Protein AF-0000000084641700 (afdb_homodimer)

pLDDT: mean 84.89, std 16.24, range [29.94, 97.5]

Foldseek 3Di:
DVVCVVVLVVLLLVLLLLLLVLLQCCVPPVGSPVVVVVCPCVVVVSVVVSPVSDDPVSNVVSNVNSNVDDPVRSVCSVVPNDD/DVVCPVVLVVLLLVLLLLLLVLLQCCVPPVGSPVVVVVCPCVVVVSVVVSPVSDDPVSNVVSNVNSNVDDPVRSVCSVVPNDD

Structure (mmCIF, N/CA/C/O backbone):
data_AF-0000000084641700-model_v1
#
loop_
_entity.id
_entity.type
_entity.pdbx_description
1 polymer 'Serine/threonine-kinase transcriptional regulatory domain protein'
#
loop_
_atom_site.group_PDB
_atom_site.id
_atom_site.type_symbol
_atom_site.label_atom_id
_atom_site.label_alt_id
_atom_site.label_comp_id
_atom_site.label_asym_id
_atom_site.label_entity_id
_atom_site.label_seq_id
_atom_site.pdbx_PDB_ins_code
_atom_site.Cartn_x
_atom_site.Cartn_y
_atom_site.Cartn_z
_atom_site.occupancy
_atom_site.B_iso_or_equiv
_atom_site.auth_seq_id
_atom_site.auth_comp_id
_atom_site.auth_asym_id
_atom_site.auth_atom_id
_atom_site.pdbx_PDB_model_num
ATOM 1 N N . MET A 1 1 ? -24.141 8.922 9.375 1 30.19 1 MET A N 1
ATOM 2 C CA . MET A 1 1 ? -22.922 9.266 10.102 1 30.19 1 MET A CA 1
ATOM 3 C C . MET A 1 1 ? -21.859 8.195 9.898 1 30.19 1 MET A C 1
ATOM 5 O O . MET A 1 1 ? -20.75 8.305 10.445 1 30.19 1 MET A O 1
ATOM 9 N N . ALA A 1 2 ? -22.312 7.047 9.727 1 37.81 2 ALA A N 1
ATOM 10 C CA . ALA A 1 2 ? -21.547 5.816 9.523 1 37.81 2 ALA A CA 1
ATOM 11 C C . ALA A 1 2 ? -20.484 6.016 8.453 1 37.81 2 ALA A C 1
ATOM 13 O O . ALA A 1 2 ? -19.406 5.414 8.523 1 37.81 2 ALA A O 1
ATOM 14 N N . TRP A 1 3 ? -21 6.719 7.484 1 37.81 3 TRP A N 1
ATOM 15 C CA . TRP A 1 3 ? -20.203 6.898 6.281 1 37.81 3 TRP A CA 1
ATOM 16 C C . TRP A 1 3 ? -18.859 7.566 6.613 1 37.81 3 TRP A C 1
ATOM 18 O O . TRP A 1 3 ? -17.891 7.414 5.879 1 37.81 3 TRP A O 1
ATOM 28 N N . THR A 1 4 ? -18.953 8.445 7.621 1 42.81 4 THR A N 1
ATOM 29 C CA . THR A 1 4 ? -17.797 9.297 7.879 1 42.81 4 THR A CA 1
ATOM 30 C C . THR A 1 4 ? -16.594 8.453 8.297 1 42.81 4 THR A C 1
ATOM 32 O O . THR A 1 4 ? -15.461 8.742 7.902 1 42.81 4 THR A O 1
ATOM 35 N N . SER A 1 5 ? -16.891 7.531 9.133 1 42.25 5 SER A N 1
ATOM 36 C CA . SER A 1 5 ? -15.773 6.84 9.75 1 42.25 5 SER A CA 1
ATOM 37 C C . SER A 1 5 ? -14.984 6.031 8.727 1 42.25 5 SER A C 1
ATOM 39 O O . SER A 1 5 ? -13.758 6.035 8.734 1 42.25 5 SER A O 1
ATOM 41 N N . ALA A 1 6 ? -15.773 5.262 7.961 1 46.75 6 ALA A N 1
ATOM 42 C CA . ALA A 1 6 ? -15.062 4.434 6.984 1 46.75 6 ALA A CA 1
ATOM 43 C C . ALA A 1 6 ? -14.289 5.301 5.992 1 46.75 6 ALA A C 1
ATOM 45 O O . ALA A 1 6 ? -13.164 4.965 5.613 1 46.75 6 ALA A O 1
ATOM 46 N N . ALA A 1 7 ? -15.008 6.438 5.715 1 49.56 7 ALA A N 1
ATOM 47 C CA . ALA A 1 7 ? -14.391 7.379 4.785 1 49.56 7 ALA A CA 1
ATOM 48 C C . ALA A 1 7 ? -13.148 8.023 5.402 1 49.56 7 ALA A C 1
ATOM 50 O O . ALA A 1 7 ? -12.125 8.18 4.734 1 49.56 7 ALA A O 1
ATOM 51 N N . ASN A 1 8 ? -13.266 8.508 6.715 1 52.59 8 ASN A N 1
ATOM 52 C CA . ASN A 1 8 ? -12.18 9.156 7.441 1 52.59 8 ASN A CA 1
ATOM 53 C C . ASN A 1 8 ? -11.008 8.195 7.664 1 52.59 8 ASN A C 1
ATOM 55 O O . ASN A 1 8 ? -9.852 8.602 7.559 1 52.59 8 ASN A O 1
ATOM 59 N N . ASN A 1 9 ? -11.336 6.969 8 1 60.06 9 ASN A N 1
ATOM 60 C CA . ASN A 1 9 ? -10.289 5.969 8.188 1 60.06 9 ASN A CA 1
ATOM 61 C C . ASN A 1 9 ? -9.477 5.758 6.918 1 60.06 9 ASN A C 1
ATOM 63 O O . ASN A 1 9 ? -8.266 5.562 6.977 1 60.06 9 ASN A O 1
ATOM 67 N N . ASN A 1 10 ? -10.117 6.328 5.988 1 82.38 10 ASN A N 1
ATOM 68 C CA . ASN A 1 10 ? -9.461 6.141 4.699 1 82.38 10 ASN A CA 1
ATOM 69 C C . ASN A 1 10 ? -8.484 7.277 4.398 1 82.38 10 ASN A C 1
ATOM 71 O O . ASN A 1 10 ? -7.383 7.039 3.895 1 82.38 10 ASN A O 1
ATOM 75 N N . LEU A 1 11 ? -8.797 8.484 5.129 1 89 11 LEU A N 1
ATOM 76 C CA . LEU A 1 11 ? -7.922 9.617 4.848 1 89 11 LEU A CA 1
ATOM 77 C C . LEU A 1 11 ? -6.664 9.57 5.703 1 89 11 LEU A C 1
ATOM 79 O O . LEU A 1 11 ? -5.574 9.906 5.238 1 89 11 LEU A O 1
ATOM 83 N N . ARG A 1 12 ? -6.844 9.164 6.934 1 90.69 12 ARG A N 1
ATOM 84 C CA . ARG A 1 12 ? -5.672 8.992 7.789 1 90.69 12 ARG A CA 1
ATOM 85 C C . ARG A 1 12 ? -4.711 7.965 7.203 1 90.69 12 ARG A C 1
ATOM 87 O O . ARG A 1 12 ? -3.502 8.195 7.156 1 90.69 12 ARG A O 1
ATOM 94 N N . ARG A 1 13 ? -5.254 6.969 6.734 1 90.25 13 ARG A N 1
ATOM 95 C CA . ARG A 1 13 ? -4.457 5.922 6.102 1 90.25 13 ARG A CA 1
ATOM 96 C C . ARG A 1 13 ? -3.717 6.461 4.883 1 90.25 13 ARG A C 1
ATOM 98 O O . ARG A 1 13 ? -2.553 6.125 4.66 1 90.25 13 ARG A O 1
ATOM 105 N N . ALA A 1 14 ? -4.332 7.258 4.195 1 91.69 14 ALA A N 1
ATOM 106 C CA . ALA A 1 14 ? -3.715 7.848 3.01 1 91.69 14 ALA A CA 1
ATOM 107 C C . ALA A 1 14 ? -2.533 8.734 3.395 1 91.69 14 ALA A C 1
ATOM 109 O O . ALA A 1 14 ? -1.481 8.688 2.752 1 91.69 14 ALA A O 1
ATOM 110 N N . VAL A 1 15 ? -2.701 9.492 4.43 1 94.5 15 VAL A N 1
ATOM 111 C CA . VAL A 1 15 ? -1.63 10.367 4.887 1 94.5 15 VAL A CA 1
ATOM 112 C C . VAL A 1 15 ? -0.438 9.539 5.352 1 94.5 15 VAL A C 1
ATOM 114 O O . VAL A 1 15 ? 0.707 9.828 4.992 1 94.5 15 VAL A O 1
ATOM 117 N N . VAL A 1 16 ? -0.724 8.492 6.055 1 94.81 16 VAL A N 1
ATOM 118 C CA . VAL A 1 16 ? 0.341 7.621 6.539 1 94.81 16 VAL A CA 1
ATOM 119 C C . VAL A 1 16 ? 1.097 7.02 5.355 1 94.81 16 VAL A C 1
ATOM 121 O O . VAL A 1 16 ? 2.324 7.102 5.289 1 94.81 16 VAL A O 1
ATOM 124 N N . LEU A 1 17 ? 0.385 6.531 4.422 1 94.06 17 LEU A N 1
ATOM 125 C CA . LEU A 1 17 ? 1.006 5.82 3.311 1 94.06 17 LEU A CA 1
ATOM 126 C C . LEU A 1 17 ? 1.728 6.789 2.381 1 94.06 17 LEU A C 1
ATOM 128 O O . LEU A 1 17 ? 2.814 6.488 1.881 1 94.06 17 LEU A O 1
ATOM 132 N N . MET A 1 18 ? 1.18 7.938 2.182 1 93.81 18 MET A N 1
ATOM 133 C CA . MET A 1 18 ? 1.827 8.93 1.324 1 93.81 18 MET A CA 1
ATOM 134 C C . MET A 1 18 ? 3.115 9.438 1.962 1 93.81 18 MET A C 1
ATOM 136 O O . MET A 1 18 ? 4.125 9.609 1.279 1 93.81 18 MET A O 1
ATOM 140 N N . THR A 1 19 ? 3.006 9.664 3.234 1 95.94 19 THR A N 1
ATOM 141 C CA . THR A 1 19 ? 4.195 10.125 3.939 1 95.94 19 THR A CA 1
ATOM 142 C C . THR A 1 19 ? 5.27 9.047 3.963 1 95.94 19 THR A C 1
ATOM 144 O O . THR A 1 19 ? 6.445 9.328 3.713 1 95.94 19 THR A O 1
ATOM 147 N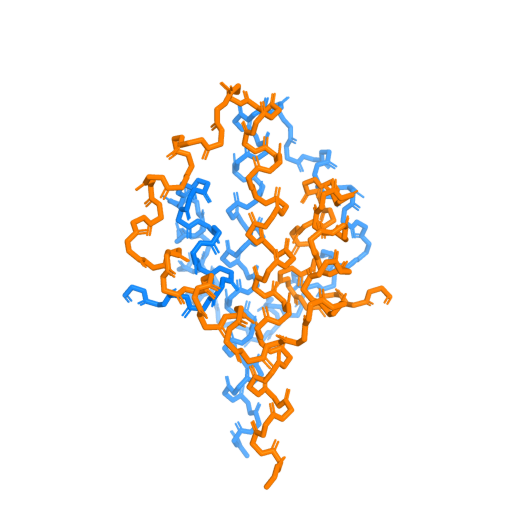 N . ALA A 1 20 ? 4.887 7.828 4.219 1 96.12 20 ALA A N 1
ATOM 148 C CA . ALA A 1 20 ? 5.836 6.719 4.211 1 96.12 20 ALA A CA 1
ATOM 149 C C . ALA A 1 20 ? 6.504 6.578 2.844 1 96.12 20 ALA A C 1
ATOM 151 O O . ALA A 1 20 ? 7.727 6.445 2.752 1 96.12 20 ALA A O 1
ATOM 152 N N . ALA A 1 21 ? 5.734 6.645 1.81 1 95.62 21 ALA A N 1
ATOM 153 C CA . ALA A 1 21 ? 6.262 6.508 0.455 1 95.62 21 ALA A CA 1
ATOM 154 C C . ALA A 1 21 ? 7.258 7.617 0.14 1 95.62 21 ALA A C 1
ATOM 156 O O . ALA A 1 21 ? 8.312 7.367 -0.458 1 95.62 21 ALA A O 1
ATOM 157 N N . ALA A 1 22 ? 6.918 8.805 0.495 1 94.81 22 ALA A N 1
ATOM 158 C CA . ALA A 1 22 ? 7.82 9.922 0.258 1 94.81 22 ALA A CA 1
ATOM 159 C C . ALA A 1 22 ? 9.133 9.75 1.022 1 94.81 22 ALA A C 1
ATOM 161 O O . ALA A 1 22 ? 10.211 10.008 0.487 1 94.81 22 ALA A O 1
ATOM 162 N N . THR A 1 23 ? 9.086 9.297 2.27 1 95.81 23 THR A N 1
ATOM 163 C CA . THR A 1 23 ? 10.266 9.078 3.1 1 95.81 23 THR A CA 1
ATOM 164 C C . THR A 1 23 ? 11.141 7.965 2.525 1 95.81 23 THR A C 1
ATOM 166 O O . THR A 1 23 ? 12.352 8.125 2.398 1 95.81 23 THR A O 1
ATOM 169 N N . ILE A 1 24 ? 10.547 6.941 2.111 1 93.88 24 ILE A N 1
ATOM 170 C CA . ILE A 1 24 ? 11.25 5.812 1.52 1 93.88 24 ILE A CA 1
ATOM 171 C C . ILE A 1 24 ? 11.906 6.238 0.205 1 93.88 24 ILE A C 1
ATOM 173 O O . ILE A 1 24 ? 13.055 5.891 -0.067 1 93.88 24 ILE A O 1
ATOM 177 N N . SER A 1 25 ? 11.148 6.977 -0.603 1 92.81 25 SER A N 1
ATOM 178 C CA . SER A 1 25 ? 11.695 7.504 -1.847 1 92.81 25 SER A CA 1
ATOM 179 C C . SER A 1 25 ? 12.914 8.391 -1.582 1 92.81 25 SER A C 1
ATOM 181 O O . SER A 1 25 ? 13.906 8.32 -2.303 1 92.81 25 SER A O 1
ATOM 183 N N . GLN A 1 26 ? 12.852 9.18 -0.589 1 94.12 26 GLN A N 1
ATOM 184 C CA . GLN A 1 26 ? 13.953 10.062 -0.211 1 94.12 26 GLN A CA 1
ATOM 185 C C . GLN A 1 26 ? 15.195 9.258 0.17 1 94.12 26 GLN A C 1
ATOM 187 O O . GLN A 1 26 ? 16.312 9.633 -0.184 1 94.12 26 GLN A O 1
ATOM 192 N N . ILE A 1 27 ? 15.023 8.172 0.742 1 89.12 27 ILE A N 1
ATOM 193 C CA . ILE A 1 27 ? 16.125 7.32 1.191 1 89.12 27 ILE A CA 1
ATOM 194 C C . ILE A 1 27 ? 16.703 6.551 0.005 1 89.12 27 ILE A C 1
ATOM 196 O O . ILE A 1 27 ? 17.922 6.406 -0.114 1 89.12 27 ILE A O 1
ATOM 200 N N . THR A 1 28 ? 15.828 6.09 -0.865 1 86.38 28 THR A N 1
ATOM 201 C CA . THR A 1 28 ? 16.25 5.195 -1.939 1 86.38 28 THR A CA 1
ATOM 202 C C . THR A 1 28 ? 16.781 5.988 -3.125 1 86.38 28 THR A C 1
ATOM 204 O O . THR A 1 28 ? 17.766 5.582 -3.76 1 86.38 28 THR A O 1
ATOM 207 N N . THR A 1 29 ? 16.109 7.047 -3.451 1 88.12 29 THR A N 1
ATOM 208 C CA . THR A 1 29 ? 16.469 7.766 -4.668 1 88.12 29 THR A CA 1
ATOM 209 C C . THR A 1 29 ? 17.016 9.156 -4.336 1 88.12 29 THR A C 1
ATOM 211 O O . THR A 1 29 ? 17.578 9.828 -5.203 1 88.12 29 THR A O 1
ATOM 214 N N . GLY A 1 30 ? 16.922 9.656 -3.232 1 90.5 30 GLY A N 1
ATOM 215 C CA . GLY A 1 30 ? 17.406 10.969 -2.828 1 90.5 30 GLY A CA 1
ATOM 216 C C . GLY A 1 30 ? 16.406 12.078 -3.109 1 90.5 30 GLY A C 1
ATOM 217 O O . GLY A 1 30 ? 16.719 13.258 -2.928 1 90.5 30 GLY A O 1
ATOM 218 N N . SER A 1 31 ? 15.156 11.719 -3.627 1 90.88 31 SER A N 1
ATOM 219 C CA . SER A 1 31 ? 14.211 12.773 -3.98 1 90.88 31 SER A CA 1
ATOM 220 C C . SER A 1 31 ? 1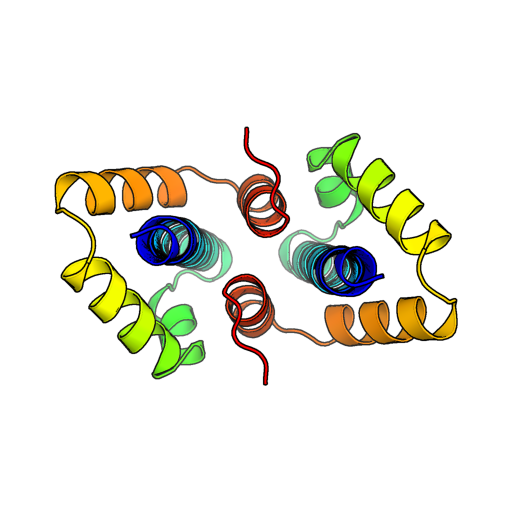2.766 12.305 -3.797 1 90.88 31 SER A C 1
ATOM 222 O O . SER A 1 31 ? 12.281 11.469 -4.555 1 90.88 31 SER A O 1
ATOM 224 N N . SER A 1 32 ? 12.031 12.984 -2.889 1 90.62 32 SER A N 1
ATOM 225 C CA . SER A 1 32 ? 10.602 12.758 -2.746 1 90.62 32 SER A CA 1
ATOM 226 C C . SER A 1 32 ? 9.805 13.539 -3.783 1 90.62 32 SER A C 1
ATOM 228 O O . SER A 1 32 ? 8.664 13.203 -4.086 1 90.62 32 SER A O 1
ATOM 230 N N . THR A 1 33 ? 10.438 14.578 -4.297 1 90.44 33 THR A N 1
ATOM 231 C CA . THR A 1 33 ? 9.773 15.398 -5.309 1 90.44 33 THR A CA 1
ATOM 232 C C . THR A 1 33 ? 9.453 14.57 -6.551 1 90.44 33 THR A C 1
ATOM 234 O O . THR A 1 33 ? 8.375 14.703 -7.133 1 90.44 33 THR A O 1
ATOM 237 N N . THR A 1 34 ? 10.406 13.719 -6.898 1 88.75 34 THR A N 1
ATOM 238 C CA . THR A 1 34 ? 10.195 12.836 -8.039 1 88.75 34 THR A CA 1
ATOM 239 C C . THR A 1 34 ? 9.016 11.898 -7.789 1 88.75 34 THR A C 1
ATOM 241 O O . THR A 1 34 ? 8.188 11.688 -8.672 1 88.75 34 THR A O 1
ATOM 244 N N . PHE A 1 35 ? 8.945 11.406 -6.613 1 90.19 35 PHE A N 1
ATOM 245 C CA . PHE A 1 35 ? 7.848 10.531 -6.227 1 90.19 35 PHE A CA 1
ATOM 246 C C . PHE A 1 35 ? 6.512 11.266 -6.32 1 90.19 35 PHE A C 1
ATOM 248 O O . PHE A 1 35 ? 5.555 10.742 -6.895 1 90.19 35 PHE A O 1
ATOM 255 N N . PHE A 1 36 ? 6.375 12.438 -5.809 1 89.31 36 PHE A N 1
ATOM 256 C CA . PHE A 1 36 ? 5.129 13.203 -5.824 1 89.31 36 PHE A CA 1
ATOM 257 C C . PHE A 1 36 ? 4.746 13.578 -7.25 1 89.31 36 PHE A C 1
ATOM 259 O O . PHE A 1 36 ? 3.562 13.602 -7.594 1 89.31 36 PHE A O 1
ATOM 266 N N . ALA A 1 37 ? 5.707 13.906 -7.988 1 89.38 37 ALA A N 1
ATOM 267 C CA . ALA A 1 37 ? 5.457 14.227 -9.391 1 89.38 37 ALA A CA 1
ATOM 268 C C . ALA A 1 37 ? 4.852 13.031 -10.125 1 89.38 37 ALA A C 1
ATOM 270 O O . ALA A 1 37 ? 3.936 13.188 -10.93 1 89.38 37 ALA A O 1
ATOM 271 N N . ALA A 1 38 ? 5.383 11.906 -9.766 1 87 38 ALA A N 1
ATOM 272 C CA . ALA A 1 38 ? 4.914 10.688 -10.414 1 87 38 ALA A CA 1
ATOM 273 C C . ALA A 1 38 ? 3.465 10.391 -10.047 1 87 38 ALA A C 1
ATOM 275 O O . ALA A 1 38 ? 2.73 9.781 -10.828 1 87 38 ALA A O 1
ATOM 276 N N . MET A 1 39 ? 3 10.773 -8.891 1 87.94 39 MET A N 1
ATOM 277 C CA . MET A 1 39 ? 1.634 10.547 -8.43 1 87.94 39 MET A CA 1
ATOM 278 C C . MET A 1 39 ? 0.657 11.477 -9.141 1 87.94 39 MET A C 1
ATOM 280 O O . MET A 1 39 ? -0.549 11.219 -9.156 1 87.94 39 MET A O 1
ATOM 284 N N . GLY A 1 40 ? 1.159 12.453 -9.648 1 83.5 40 GLY A N 1
ATOM 285 C CA . GLY A 1 40 ? 0.321 13.406 -10.359 1 83.5 40 GLY A CA 1
ATOM 286 C C . GLY A 1 40 ? -0.666 14.125 -9.461 1 83.5 40 GLY A C 1
ATOM 287 O O . GLY A 1 40 ? -0.35 14.438 -8.312 1 83.5 40 GLY A O 1
ATOM 288 N N . PRO A 1 41 ? -1.828 14.445 -10.109 1 81.62 41 PRO A N 1
ATOM 289 C CA . PRO A 1 41 ? -2.809 15.234 -9.367 1 81.62 41 PRO A CA 1
ATOM 290 C C . PRO A 1 41 ? -3.463 14.445 -8.234 1 81.62 41 PRO A C 1
ATOM 292 O O . PRO A 1 41 ? -4.027 15.039 -7.309 1 81.62 41 PRO A O 1
ATOM 295 N N . PHE A 1 42 ? -3.371 13.188 -8.336 1 80.88 42 PHE A N 1
ATOM 296 C CA . PHE A 1 42 ? -3.973 12.336 -7.312 1 80.88 42 PHE A CA 1
ATOM 297 C C . PHE A 1 42 ? -3.418 12.68 -5.934 1 80.88 42 PHE A C 1
ATOM 299 O O . PHE A 1 42 ? -4.172 12.766 -4.961 1 80.88 42 PHE A O 1
ATOM 306 N N . HIS A 1 43 ? -2.184 12.852 -5.832 1 81.62 43 HIS A N 1
ATOM 307 C CA . HIS A 1 43 ? -1.545 13.195 -4.566 1 81.62 43 HIS A CA 1
ATOM 308 C C . HIS A 1 43 ? -2.107 14.492 -4 1 81.62 43 HIS A C 1
ATOM 310 O O . HIS A 1 43 ? -2.477 14.555 -2.824 1 81.62 43 HIS A O 1
ATOM 316 N N . ALA A 1 44 ? -2.031 15.414 -4.926 1 83.56 44 ALA A N 1
ATOM 317 C CA . ALA A 1 44 ? -2.506 16.719 -4.484 1 83.56 44 ALA A CA 1
ATOM 318 C C . ALA A 1 44 ? -3.945 16.641 -3.984 1 83.56 44 ALA A C 1
ATOM 320 O O . ALA A 1 44 ? -4.293 17.266 -2.979 1 83.56 44 ALA A O 1
ATOM 321 N N . ASP A 1 45 ? -4.699 15.914 -4.664 1 84.56 45 ASP A N 1
ATOM 322 C CA . ASP A 1 45 ? -6.098 15.75 -4.285 1 84.56 45 ASP A CA 1
ATOM 323 C C . ASP A 1 45 ? -6.223 15.039 -2.939 1 84.56 45 ASP A C 1
ATOM 325 O O . ASP A 1 45 ? -6.992 15.461 -2.074 1 84.56 45 ASP A O 1
ATOM 329 N N . CYS A 1 46 ? -5.469 13.969 -2.709 1 84.19 46 CYS A N 1
ATOM 330 C CA . CYS A 1 46 ? -5.5 13.219 -1.458 1 84.19 46 CYS A CA 1
ATOM 331 C C . CYS A 1 46 ? -5.055 14.094 -0.29 1 84.19 46 CYS A C 1
ATOM 333 O O . CYS A 1 46 ? -5.672 14.07 0.777 1 84.19 46 CYS A O 1
ATOM 335 N N . GLU A 1 47 ? -4.039 14.852 -0.587 1 87.75 47 GLU A N 1
ATOM 336 C CA . GLU A 1 47 ? -3.531 15.727 0.465 1 87.75 47 GLU A CA 1
ATOM 337 C C . GLU A 1 47 ? -4.551 16.812 0.825 1 87.75 47 GLU A C 1
ATOM 339 O O . GLU A 1 47 ? -4.758 17.094 2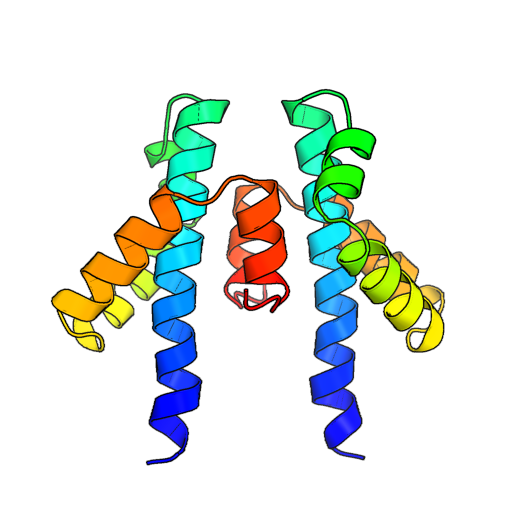.004 1 87.75 47 GLU A O 1
ATOM 344 N N . ARG A 1 48 ? -5.121 17.422 -0.111 1 88.12 48 ARG A N 1
ATOM 345 C CA . ARG A 1 48 ? -6.125 18.453 0.116 1 88.12 48 ARG A CA 1
ATOM 346 C C . ARG A 1 48 ? -7.301 17.922 0.922 1 88.12 48 ARG A C 1
ATOM 348 O O . ARG A 1 48 ? -7.766 18.562 1.861 1 88.12 48 ARG A O 1
ATOM 355 N N . ARG A 1 49 ? -7.797 16.812 0.537 1 88.5 49 ARG A N 1
ATOM 356 C CA . ARG A 1 49 ? -8.922 16.203 1.24 1 88.5 49 ARG A CA 1
ATOM 357 C C . ARG A 1 49 ? -8.547 15.867 2.682 1 88.5 49 ARG A C 1
ATOM 359 O O . ARG A 1 49 ? -9.336 16.094 3.6 1 88.5 49 ARG A O 1
ATOM 366 N N . ALA A 1 50 ? -7.387 15.32 2.822 1 90.81 50 ALA A N 1
ATOM 367 C CA . ALA A 1 50 ? -6.941 14.977 4.168 1 90.81 50 ALA A CA 1
ATOM 368 C C . ALA A 1 50 ? -6.859 16.219 5.059 1 90.81 50 ALA A C 1
ATOM 370 O O . ALA A 1 50 ? -7.312 16.188 6.203 1 90.81 50 ALA A O 1
ATOM 371 N N . ARG A 1 51 ? -6.34 17.297 4.484 1 92.12 51 ARG A N 1
ATOM 372 C CA . ARG A 1 51 ? -6.18 18.516 5.258 1 92.12 51 ARG A CA 1
ATOM 373 C C . ARG A 1 51 ? -7.535 19.172 5.543 1 92.12 51 ARG A C 1
ATOM 375 O O . ARG A 1 51 ? -7.695 19.844 6.555 1 92.12 51 ARG A O 1
ATOM 382 N N . ALA A 1 52 ? -8.469 18.891 4.664 1 91.75 52 ALA A N 1
ATOM 383 C CA . ALA A 1 52 ? -9.789 19.484 4.824 1 91.75 52 ALA A CA 1
ATOM 384 C C . ALA A 1 52 ? -10.617 18.719 5.855 1 91.75 52 ALA A C 1
ATOM 386 O O . ALA A 1 52 ? -11.422 19.312 6.578 1 91.75 52 ALA A O 1
ATOM 387 N N . GLU A 1 53 ? -10.406 17.5 5.949 1 93 53 GLU A N 1
ATOM 388 C CA . GLU A 1 53 ? -11.305 16.656 6.734 1 93 53 GLU A CA 1
ATOM 389 C C . GLU A 1 53 ? -10.656 16.25 8.055 1 93 53 GLU A C 1
ATOM 391 O O . GLU A 1 53 ? -11.352 15.977 9.031 1 93 53 GLU A O 1
ATOM 396 N N . LEU A 1 54 ? -9.406 16.219 8.148 1 92.94 54 LEU A N 1
ATOM 397 C CA . LEU A 1 54 ? -8.711 15.852 9.375 1 92.94 54 LEU A CA 1
ATOM 398 C C . LEU A 1 54 ? -8.367 17.094 10.195 1 92.94 54 LEU A C 1
ATOM 400 O O . LEU A 1 54 ? -8.062 18.156 9.633 1 92.94 54 LEU A O 1
ATOM 404 N N . SER A 1 55 ? -8.414 16.859 11.484 1 95.38 55 SER A N 1
ATOM 405 C CA . SER A 1 55 ? -7.852 17.922 12.312 1 95.38 55 SER A CA 1
ATOM 406 C C . SER A 1 55 ? -6.34 18.031 12.117 1 95.38 55 SER A C 1
ATOM 408 O O . SER A 1 55 ? -5.703 17.094 11.633 1 95.38 55 SER A O 1
ATOM 410 N N . GLU A 1 56 ? -5.777 19.109 12.594 1 95.06 56 GLU A N 1
ATOM 411 C CA . GLU A 1 56 ? -4.332 19.297 12.531 1 95.06 56 GLU A CA 1
ATOM 412 C C . GLU A 1 56 ? -3.594 18.234 13.336 1 95.06 56 GLU A C 1
ATOM 414 O O . GLU A 1 56 ? -2.578 17.703 12.883 1 95.06 56 GLU A O 1
ATOM 419 N N . THR A 1 57 ? -4.105 17.984 14.461 1 95.88 57 THR A N 1
ATOM 420 C CA . THR A 1 57 ? -3.48 17 15.336 1 95.88 57 THR A CA 1
ATOM 421 C C . THR A 1 57 ? -3.518 15.617 14.695 1 95.88 57 THR A C 1
ATOM 423 O O . THR A 1 57 ? -2.525 14.883 14.727 1 95.88 57 THR A O 1
ATOM 426 N N . GLU A 1 58 ? -4.641 15.281 14.07 1 93.75 58 GLU A N 1
ATOM 427 C CA . GLU A 1 58 ? -4.781 13.992 13.406 1 93.75 58 GLU A CA 1
ATOM 428 C C . GLU A 1 58 ? -3.852 13.883 12.195 1 93.75 58 GLU A C 1
ATOM 430 O O . GLU A 1 58 ? -3.225 12.852 11.977 1 93.75 58 GLU A O 1
ATOM 435 N N . PHE A 1 59 ? -3.754 14.969 11.508 1 95.25 59 PHE A N 1
ATOM 436 C CA . PHE A 1 59 ? -2.881 15.008 10.344 1 95.25 59 PHE A CA 1
ATOM 437 C C . PHE A 1 59 ? -1.422 14.852 10.75 1 95.25 59 PHE A C 1
ATOM 439 O O . PHE A 1 59 ? -0.693 14.039 10.172 1 95.25 59 PHE A O 1
ATOM 446 N N . GLU A 1 60 ? -1.071 15.555 11.758 1 96.44 60 GLU A N 1
ATOM 447 C CA . GLU A 1 60 ? 0.312 15.508 12.219 1 96.44 60 GLU A CA 1
ATOM 448 C C . GLU A 1 60 ? 0.656 14.133 12.789 1 96.44 60 GLU A C 1
ATOM 450 O O . GLU A 1 60 ? 1.759 13.625 12.57 1 96.44 60 GLU A O 1
ATOM 455 N N . SER A 1 61 ? -0.213 13.57 13.453 1 96.5 61 SER A N 1
ATOM 456 C CA . SER A 1 61 ? 0 12.227 13.984 1 96.5 61 SER A CA 1
ATOM 457 C C . SER A 1 61 ? 0.17 11.211 12.867 1 96.5 61 SER A C 1
ATOM 459 O O . SER A 1 61 ? 1.021 10.32 12.953 1 96.5 61 SER A O 1
ATOM 461 N N . ALA A 1 62 ? -0.636 11.305 11.836 1 95.12 62 ALA A N 1
ATOM 462 C CA . ALA A 1 62 ? -0.54 10.414 10.68 1 95.12 62 ALA A CA 1
ATOM 463 C C . ALA A 1 62 ? 0.778 10.617 9.938 1 95.12 62 ALA A C 1
ATOM 465 O O . ALA A 1 62 ? 1.409 9.656 9.5 1 95.12 62 ALA A O 1
ATOM 466 N N . ARG A 1 63 ? 1.195 11.859 9.836 1 96.38 63 ARG A N 1
ATOM 467 C CA . ARG A 1 63 ? 2.463 12.172 9.188 1 96.38 63 ARG A CA 1
ATOM 468 C C . ARG A 1 63 ? 3.637 11.57 9.953 1 96.38 63 ARG A C 1
ATOM 470 O O . ARG A 1 63 ? 4.531 10.969 9.359 1 96.38 63 ARG A O 1
ATOM 477 N N . ILE A 1 64 ? 3.639 11.727 11.234 1 97.44 64 ILE A N 1
ATOM 478 C CA . ILE A 1 64 ? 4.699 11.195 12.086 1 97.44 64 ILE A CA 1
ATOM 479 C C . ILE A 1 64 ? 4.734 9.672 11.977 1 97.44 64 ILE A C 1
ATOM 481 O O . ILE A 1 64 ? 5.805 9.078 11.844 1 97.44 64 ILE A O 1
ATOM 485 N N . GLN A 1 65 ? 3.619 9.125 11.961 1 96.62 65 GLN A N 1
ATOM 486 C CA . GLN A 1 65 ? 3.535 7.68 11.805 1 96.62 65 GLN A CA 1
ATOM 487 C C . GLN A 1 65 ? 4.113 7.234 10.461 1 96.62 65 GLN A C 1
ATOM 489 O O . GLN A 1 65 ? 4.902 6.289 10.406 1 96.62 65 GLN A O 1
ATOM 494 N N . GLY A 1 66 ? 3.727 7.871 9.391 1 96.94 66 GLY A N 1
ATOM 495 C CA . GLY A 1 66 ? 4.25 7.543 8.078 1 96.94 66 GLY A CA 1
ATOM 496 C C . GLY A 1 66 ? 5.762 7.668 7.984 1 96.94 66 GLY A C 1
ATOM 497 O O . GLY A 1 66 ? 6.426 6.828 7.379 1 96.94 66 GLY A O 1
ATOM 498 N N . GLU A 1 67 ? 6.305 8.664 8.648 1 97.06 67 GLU A N 1
ATOM 499 C CA . GLU A 1 67 ? 7.742 8.906 8.625 1 97.06 67 GLU A CA 1
ATOM 500 C C . GLU A 1 67 ? 8.508 7.809 9.359 1 97.06 67 GLU A C 1
ATOM 502 O O . GLU A 1 67 ? 9.688 7.578 9.086 1 97.06 67 GLU A O 1
ATOM 507 N N . SER A 1 68 ? 7.844 7.215 10.203 1 97.06 68 SER A N 1
ATOM 508 C CA . SER A 1 68 ? 8.516 6.242 11.055 1 97.06 68 SER A CA 1
ATOM 509 C C . SER A 1 68 ? 8.484 4.852 10.438 1 97.06 68 SER A C 1
ATOM 511 O O . SER A 1 68 ? 9.195 3.951 10.891 1 97.06 68 SER A O 1
ATOM 513 N N . LEU A 1 69 ? 7.676 4.59 9.453 1 95.06 69 LEU A N 1
ATOM 514 C CA . LEU A 1 69 ? 7.504 3.258 8.883 1 95.06 69 LEU A CA 1
ATOM 515 C C . LEU A 1 69 ? 8.68 2.891 7.984 1 95.06 69 LEU A C 1
ATOM 517 O O . LEU A 1 69 ? 9.133 3.713 7.184 1 95.06 69 LEU A O 1
ATOM 521 N N . THR A 1 70 ? 9.141 1.659 8.164 1 93.69 70 THR A N 1
ATOM 522 C CA . THR A 1 70 ? 10.047 1.067 7.191 1 93.69 70 THR A CA 1
ATOM 523 C C . THR A 1 70 ? 9.289 0.607 5.949 1 93.69 70 THR A C 1
ATOM 525 O O . THR A 1 70 ? 8.055 0.612 5.934 1 93.69 70 THR A O 1
ATOM 528 N N . PHE A 1 71 ? 10 0.268 4.957 1 92.19 71 PHE A N 1
ATOM 529 C CA . PHE A 1 71 ? 9.375 -0.212 3.73 1 92.19 71 PHE A CA 1
ATOM 530 C C . PHE A 1 71 ? 8.438 -1.383 4.02 1 92.19 71 PHE A C 1
ATOM 532 O O . PHE A 1 71 ? 7.277 -1.374 3.611 1 92.19 71 PHE A O 1
ATOM 539 N N . ASP A 1 72 ? 8.984 -2.357 4.773 1 89.88 72 ASP A N 1
ATOM 540 C CA . ASP A 1 72 ? 8.195 -3.549 5.07 1 89.88 72 ASP A CA 1
ATOM 541 C C . ASP A 1 72 ? 6.957 -3.197 5.898 1 89.88 72 ASP A C 1
ATOM 543 O O . ASP A 1 72 ? 5.879 -3.746 5.672 1 89.88 72 ASP A O 1
ATOM 547 N N . GLU A 1 73 ? 7.113 -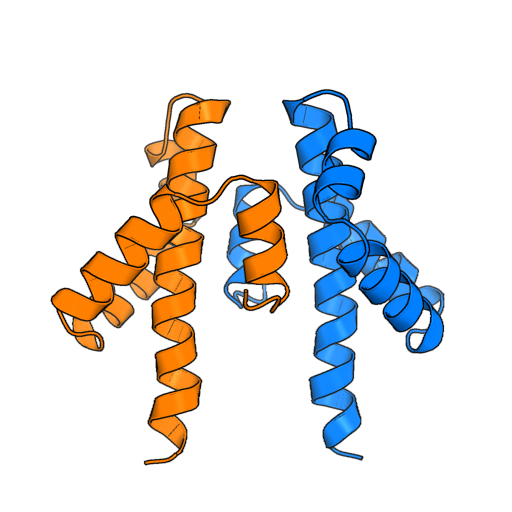2.271 6.812 1 91.5 73 GLU A N 1
ATOM 548 C CA . GLU A 1 73 ? 5.992 -1.846 7.645 1 91.5 73 GLU A CA 1
ATOM 549 C C . GLU A 1 73 ? 4.957 -1.08 6.828 1 91.5 73 GLU A C 1
ATOM 551 O O . GLU A 1 73 ? 3.754 -1.204 7.066 1 91.5 73 GLU A O 1
ATOM 556 N N . ALA A 1 74 ? 5.398 -0.266 5.895 1 94.06 74 ALA A N 1
ATOM 557 C CA . ALA A 1 74 ? 4.496 0.464 5.012 1 94.06 74 ALA A CA 1
ATOM 558 C C . ALA A 1 74 ? 3.662 -0.496 4.168 1 94.06 74 ALA A C 1
ATOM 560 O O . ALA A 1 74 ? 2.461 -0.286 3.982 1 94.06 74 ALA A O 1
ATOM 561 N N . VAL A 1 75 ? 4.277 -1.539 3.707 1 91.44 75 VAL A N 1
ATOM 562 C CA . VAL A 1 75 ? 3.57 -2.539 2.916 1 91.44 75 VAL A CA 1
ATOM 563 C C . VAL A 1 75 ? 2.531 -3.244 3.783 1 91.44 75 VAL A C 1
ATOM 565 O O . VAL A 1 75 ? 1.381 -3.414 3.369 1 91.44 75 VAL A O 1
ATOM 568 N N . ALA A 1 76 ? 2.9 -3.686 4.973 1 89.25 76 ALA A N 1
ATOM 569 C CA . ALA A 1 76 ? 1.963 -4.328 5.891 1 89.25 76 ALA A CA 1
ATOM 570 C C . ALA A 1 76 ? 0.777 -3.414 6.188 1 89.25 76 ALA A C 1
ATOM 572 O O . ALA A 1 76 ? -0.37 -3.867 6.219 1 89.25 76 ALA A O 1
ATOM 573 N N . PHE A 1 77 ? 1.045 -2.16 6.375 1 88.88 77 PHE A N 1
ATOM 574 C CA . PHE A 1 77 ? 0.002 -1.174 6.633 1 88.88 77 PHE A CA 1
ATOM 575 C C . PHE A 1 77 ? -0.954 -1.077 5.449 1 88.88 77 PHE A C 1
ATOM 577 O O . PHE A 1 77 ? -2.172 -1.035 5.633 1 88.88 77 PHE A O 1
ATOM 584 N N . ALA A 1 78 ? -0.43 -1.053 4.246 1 89.31 78 ALA A N 1
ATOM 585 C CA . ALA A 1 78 ? -1.227 -0.981 3.023 1 89.31 78 ALA A CA 1
ATOM 586 C C . ALA A 1 78 ? -2.137 -2.199 2.889 1 89.31 78 ALA A C 1
ATOM 588 O O . ALA A 1 78 ? -3.246 -2.098 2.361 1 89.31 78 ALA A O 1
ATOM 589 N N . LEU A 1 79 ? -1.665 -3.316 3.428 1 85.25 79 LEU A N 1
ATOM 590 C CA . LEU A 1 79 ? -2.408 -4.566 3.305 1 85.25 79 LEU A CA 1
ATOM 591 C C . LEU A 1 79 ? -3.439 -4.695 4.418 1 85.25 79 LEU A C 1
ATOM 593 O O . LEU A 1 79 ? -4.227 -5.648 4.434 1 85.25 79 LEU A O 1
ATOM 597 N N . GLY A 1 80 ? -3.51 -3.84 5.258 1 80.06 80 GLY A N 1
ATOM 598 C CA . GLY A 1 80 ? -4.531 -3.811 6.293 1 80.06 80 GLY A CA 1
ATOM 599 C C . GLY A 1 80 ? -4.039 -4.324 7.633 1 80.06 80 GLY A C 1
ATOM 600 O O . GLY A 1 80 ? -4.832 -4.527 8.555 1 80.06 80 GLY A O 1
ATOM 601 N N . HIS A 1 81 ? -2.77 -4.68 7.633 1 66.56 81 HIS A N 1
ATOM 602 C CA . HIS A 1 81 ? -2.236 -5.098 8.93 1 66.56 81 HIS A CA 1
ATOM 603 C C . HIS A 1 81 ? -2.219 -3.936 9.914 1 66.56 81 HIS A C 1
ATOM 605 O O . HIS A 1 81 ? -1.747 -2.844 9.586 1 66.56 81 HIS A O 1
ATOM 611 N N . GLU A 1 82 ? -3.094 -3.916 10.82 1 58.72 82 GLU A N 1
ATOM 612 C CA . GLU A 1 82 ? -3.084 -2.893 11.859 1 58.72 82 GLU A CA 1
ATOM 613 C C . GLU A 1 82 ? -2.344 -3.375 13.102 1 58.72 82 GLU A C 1
ATOM 615 O O . GLU A 1 82 ? -2.467 -4.539 13.492 1 58.72 82 GLU A O 1
ATOM 620 N N . TRP A 1 83 ? -1.176 -2.857 13.289 1 47.38 83 TRP A N 1
ATOM 621 C CA . TRP A 1 83 ? -0.437 -3.184 14.5 1 47.38 83 TRP A CA 1
ATOM 622 C C . TRP A 1 83 ? -1.216 -2.758 15.742 1 47.38 83 TRP A C 1
ATOM 624 O O . TRP A 1 83 ? -2.055 -1.856 15.68 1 47.38 83 TRP A O 1
ATOM 634 N N . MET B 1 1 ? -23.922 -13.359 0.308 1 29.94 1 MET B N 1
ATOM 635 C CA . MET B 1 1 ? -23 -13.508 -0.814 1 29.94 1 MET B CA 1
ATOM 636 C C . MET B 1 1 ? -22.156 -12.25 -0.999 1 29.94 1 MET B C 1
ATOM 638 O O . MET B 1 1 ? -21.344 -12.164 -1.92 1 29.94 1 MET B O 1
ATOM 642 N N . ALA B 1 2 ? -22.75 -11.195 -0.63 1 37.56 2 ALA B N 1
ATOM 643 C CA . ALA B 1 2 ? -22.219 -9.836 -0.664 1 37.56 2 ALA B CA 1
ATOM 644 C C . ALA B 1 2 ? -20.812 -9.766 -0.075 1 37.56 2 ALA B C 1
ATOM 646 O O . ALA B 1 2 ? -20 -8.945 -0.498 1 37.56 2 ALA B O 1
ATOM 647 N N . TRP B 1 3 ? -20.797 -10.516 1.006 1 37.97 3 TRP B N 1
ATOM 648 C CA . TRP B 1 3 ? -19.562 -10.492 1.794 1 37.97 3 TRP B CA 1
ATOM 649 C C . TRP B 1 3 ? -18.359 -10.859 0.938 1 37.97 3 TRP B C 1
ATOM 651 O O . TRP B 1 3 ? -17.234 -10.484 1.248 1 37.97 3 TRP B O 1
ATOM 661 N N . THR B 1 4 ? -18.641 -11.758 -0.034 1 43.53 4 THR B N 1
ATOM 662 C CA . THR B 1 4 ? -17.516 -12.375 -0.738 1 43.53 4 THR B CA 1
ATOM 663 C C . THR B 1 4 ? -16.734 -11.336 -1.521 1 43.53 4 THR B C 1
ATOM 665 O O . THR B 1 4 ? -15.5 -11.406 -1.589 1 43.53 4 THR B O 1
ATOM 668 N N . SER B 1 5 ? -17.469 -10.492 -2.125 1 42.59 5 SER B N 1
ATOM 669 C CA . SER B 1 5 ? -16.812 -9.625 -3.094 1 42.59 5 SER B CA 1
ATOM 670 C C . SER B 1 5 ? -15.852 -8.664 -2.404 1 42.59 5 SER B C 1
ATOM 672 O O . SER B 1 5 ? -14.734 -8.438 -2.887 1 42.59 5 SER B O 1
ATOM 674 N N . ALA B 1 6 ? -16.359 -8.031 -1.354 1 46.88 6 ALA B N 1
ATOM 675 C CA . ALA B 1 6 ? -15.5 -7.066 -0.685 1 46.88 6 ALA B CA 1
ATOM 676 C C . ALA B 1 6 ? -14.266 -7.746 -0.101 1 46.88 6 ALA B C 1
ATOM 678 O O . ALA B 1 6 ? -13.156 -7.203 -0.173 1 46.88 6 ALA B O 1
ATOM 679 N N . ALA B 1 7 ? -14.586 -8.969 0.411 1 49.75 7 ALA B N 1
ATOM 680 C CA . ALA B 1 7 ? -13.5 -9.75 0.995 1 49.75 7 ALA B CA 1
ATOM 681 C C . ALA B 1 7 ? -12.5 -10.188 -0.074 1 49.75 7 ALA B C 1
ATOM 683 O O . ALA B 1 7 ? -11.289 -10.125 0.139 1 49.75 7 ALA B O 1
ATOM 684 N N . ASN B 1 8 ? -13.047 -10.742 -1.248 1 52.09 8 ASN B N 1
ATOM 685 C CA . ASN B 1 8 ? -12.227 -11.203 -2.359 1 52.09 8 ASN B CA 1
ATOM 686 C C . ASN B 1 8 ? -11.422 -10.062 -2.979 1 52.09 8 ASN B C 1
ATOM 688 O O . ASN B 1 8 ? -10.258 -10.242 -3.342 1 52.09 8 ASN B O 1
ATOM 692 N N . ASN B 1 9 ? -12.078 -8.938 -3.131 1 59.75 9 ASN B N 1
ATOM 693 C CA . ASN B 1 9 ? -11.383 -7.773 -3.674 1 59.75 9 ASN B CA 1
ATOM 694 C C . ASN B 1 9 ? -10.188 -7.379 -2.814 1 59.75 9 ASN B C 1
ATOM 696 O O . ASN B 1 9 ? -9.141 -6.988 -3.34 1 59.75 9 ASN B O 1
ATOM 700 N N . ASN B 1 10 ? -10.312 -8.016 -1.735 1 82.19 10 ASN B N 1
ATOM 701 C CA . ASN B 1 10 ? -9.25 -7.668 -0.797 1 82.19 10 ASN B CA 1
ATOM 702 C C . ASN B 1 10 ? -8.047 -8.594 -0.943 1 82.19 10 ASN B C 1
ATOM 704 O O . ASN B 1 10 ? -6.902 -8.148 -0.89 1 82.19 10 ASN B O 1
ATOM 708 N N . LEU B 1 11 ? -8.383 -9.859 -1.553 1 88.69 11 LEU B N 1
ATOM 709 C CA . LEU B 1 11 ? -7.281 -10.812 -1.67 1 88.69 11 LEU B CA 1
ATOM 710 C C . LEU B 1 11 ? -6.488 -10.562 -2.947 1 88.69 11 LEU B C 1
ATOM 712 O O . LEU B 1 11 ? -5.258 -10.68 -2.951 1 88.69 11 LEU B O 1
ATOM 716 N N . ARG B 1 12 ? -7.203 -10.242 -3.998 1 90.56 12 ARG B N 1
ATOM 717 C CA . ARG B 1 12 ? -6.504 -9.898 -5.23 1 90.56 12 ARG B CA 1
ATOM 718 C C . ARG B 1 12 ? -5.594 -8.688 -5.02 1 90.56 12 ARG B C 1
ATOM 720 O O . ARG B 1 12 ? -4.438 -8.695 -5.453 1 90.56 12 ARG B O 1
ATOM 727 N N . ARG B 1 13 ? -6.086 -7.789 -4.336 1 90.25 13 ARG B N 1
ATOM 728 C CA . ARG B 1 13 ? -5.305 -6.598 -4.023 1 90.25 13 ARG B CA 1
ATOM 729 C C . ARG B 1 13 ? -4.066 -6.953 -3.205 1 90.25 13 ARG B C 1
ATOM 731 O O . ARG B 1 13 ? -2.986 -6.402 -3.432 1 90.25 13 ARG B O 1
ATOM 738 N N . ALA B 1 14 ? -4.223 -7.82 -2.365 1 91.75 14 ALA B N 1
ATOM 739 C CA . ALA B 1 14 ? -3.1 -8.242 -1.535 1 91.75 14 ALA B CA 1
ATOM 740 C C . ALA B 1 14 ? -2.02 -8.914 -2.379 1 91.75 14 ALA B C 1
ATOM 742 O O . ALA B 1 14 ? -0.828 -8.664 -2.189 1 91.75 14 ALA B O 1
ATOM 743 N N . VAL B 1 15 ? -2.424 -9.719 -3.307 1 94.5 15 VAL B N 1
ATOM 744 C CA . VAL B 1 15 ? -1.473 -10.398 -4.176 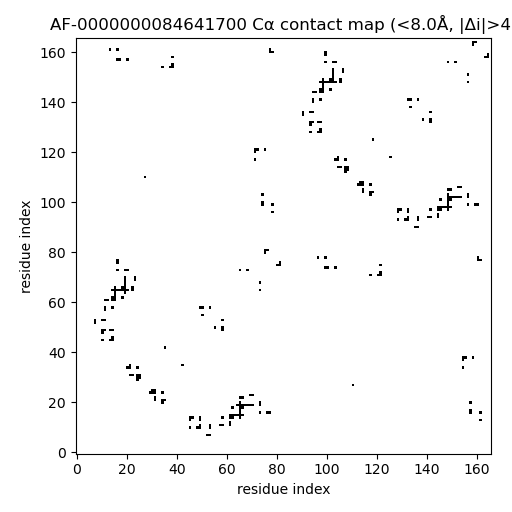1 94.5 15 VAL B CA 1
ATOM 745 C C . VAL B 1 15 ? -0.724 -9.383 -5.027 1 94.5 15 VAL B C 1
ATOM 747 O O . VAL B 1 15 ? 0.501 -9.445 -5.152 1 94.5 15 VAL B O 1
ATOM 750 N N . VAL B 1 16 ? -1.464 -8.445 -5.527 1 94.81 16 VAL B N 1
ATOM 751 C CA . VAL B 1 16 ? -0.847 -7.41 -6.348 1 94.81 16 VAL B CA 1
ATOM 752 C C . VAL B 1 16 ? 0.184 -6.645 -5.523 1 94.81 16 VAL B C 1
ATOM 754 O O . VAL B 1 16 ? 1.337 -6.5 -5.938 1 94.81 16 VAL B O 1
ATOM 757 N N . LEU B 1 17 ? -0.182 -6.254 -4.363 1 94.06 17 LEU B N 1
ATOM 758 C CA . LEU B 1 17 ? 0.679 -5.402 -3.553 1 94.06 17 LEU B CA 1
ATOM 759 C C . LEU B 1 17 ? 1.867 -6.191 -3.01 1 94.06 17 LEU B C 1
ATOM 761 O O . LEU B 1 17 ? 2.986 -5.676 -2.955 1 94.06 17 LEU B O 1
ATOM 765 N N . MET B 1 18 ? 1.658 -7.418 -2.654 1 93.81 18 MET B N 1
ATOM 766 C CA . MET B 1 18 ? 2.756 -8.242 -2.156 1 93.81 18 MET B CA 1
ATOM 767 C C . MET B 1 18 ? 3.768 -8.531 -3.262 1 93.81 18 MET B C 1
ATOM 769 O O . MET B 1 18 ? 4.977 -8.484 -3.029 1 93.81 18 MET B O 1
ATOM 773 N N . THR B 1 19 ? 3.217 -8.805 -4.41 1 96.06 19 THR B N 1
ATOM 774 C CA . THR B 1 19 ? 4.105 -9.062 -5.535 1 96.06 19 THR B CA 1
ATOM 775 C C . THR B 1 19 ? 4.871 -7.805 -5.93 1 96.06 19 THR B C 1
ATOM 777 O O . THR B 1 19 ? 6.082 -7.855 -6.156 1 96.06 19 THR B O 1
ATOM 780 N N . ALA B 1 20 ? 4.191 -6.691 -5.969 1 96.12 20 ALA B N 1
ATOM 781 C 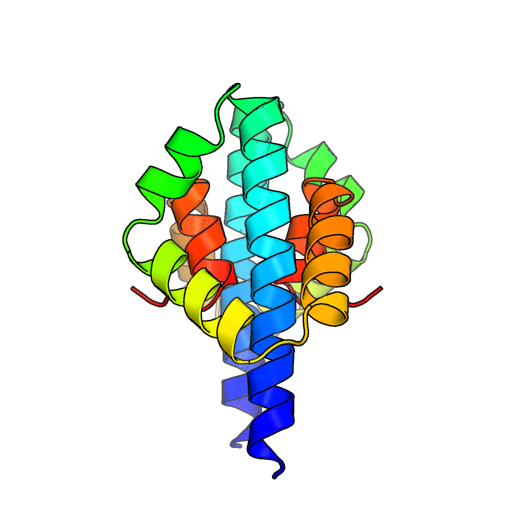CA . ALA B 1 20 ? 4.852 -5.426 -6.281 1 96.12 20 ALA B CA 1
ATOM 782 C C . ALA B 1 20 ? 5.953 -5.121 -5.273 1 96.12 20 ALA B C 1
ATOM 784 O O . ALA B 1 20 ? 7.07 -4.766 -5.656 1 96.12 20 ALA B O 1
ATOM 785 N N . ALA B 1 21 ? 5.676 -5.285 -4.023 1 95.62 21 ALA B N 1
ATOM 786 C CA . ALA B 1 21 ? 6.648 -5.004 -2.973 1 95.62 21 ALA B CA 1
ATOM 787 C C . ALA B 1 21 ? 7.875 -5.898 -3.107 1 95.62 21 ALA B C 1
ATOM 789 O O . ALA B 1 21 ? 9.008 -5.434 -2.953 1 95.62 21 ALA B O 1
ATOM 790 N N . ALA B 1 22 ? 7.652 -7.133 -3.354 1 94.94 22 ALA B N 1
ATOM 791 C CA . ALA B 1 22 ? 8.766 -8.062 -3.521 1 94.94 22 ALA B CA 1
ATOM 792 C C . ALA B 1 22 ? 9.617 -7.68 -4.727 1 94.94 22 ALA B C 1
ATOM 794 O O . ALA B 1 22 ? 10.852 -7.723 -4.66 1 94.94 22 ALA B O 1
ATOM 795 N N . THR B 1 23 ? 9.008 -7.293 -5.836 1 95.94 23 THR B N 1
ATOM 796 C CA . THR B 1 23 ? 9.719 -6.895 -7.047 1 95.94 23 THR B CA 1
ATOM 797 C C . THR B 1 23 ? 10.523 -5.621 -6.809 1 95.94 23 THR B C 1
ATOM 799 O O . THR B 1 23 ? 11.703 -5.547 -7.168 1 95.94 23 THR B O 1
ATOM 802 N N . ILE B 1 24 ? 9.969 -4.707 -6.156 1 93.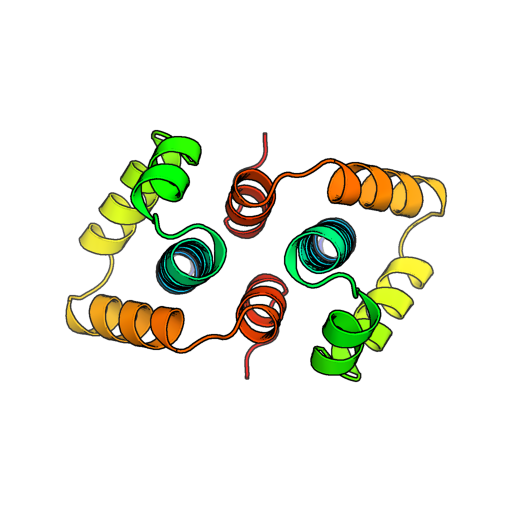81 24 ILE B N 1
ATOM 803 C CA . ILE B 1 24 ? 10.625 -3.447 -5.84 1 93.81 24 ILE B CA 1
ATOM 804 C C . ILE B 1 24 ? 11.797 -3.703 -4.895 1 93.81 24 ILE B C 1
ATOM 806 O O . ILE B 1 24 ? 12.883 -3.141 -5.074 1 93.81 24 ILE B O 1
ATOM 810 N N . SER B 1 25 ? 11.562 -4.531 -3.908 1 92.94 25 SER B N 1
ATOM 811 C CA . SER B 1 25 ? 12.641 -4.902 -2.992 1 92.94 25 SER B CA 1
ATOM 812 C C . SER B 1 25 ? 13.797 -5.562 -3.736 1 92.94 25 SER B C 1
ATOM 814 O O . SER B 1 25 ? 14.961 -5.277 -3.457 1 92.94 25 SER B O 1
ATOM 816 N N . GLN B 1 26 ? 13.5 -6.383 -4.641 1 94.12 26 GLN B N 1
ATOM 817 C CA . GLN B 1 26 ? 14.516 -7.059 -5.445 1 94.12 26 GLN B CA 1
ATOM 818 C C . GLN B 1 26 ? 15.344 -6.059 -6.242 1 94.12 26 GLN B C 1
ATOM 820 O O . GLN B 1 26 ? 16.562 -6.207 -6.359 1 94.12 26 GLN B O 1
ATOM 825 N N . ILE B 1 27 ? 14.773 -5.043 -6.672 1 89.19 27 ILE B N 1
ATOM 826 C CA . ILE B 1 27 ? 15.438 -4.023 -7.473 1 89.19 27 ILE B CA 1
ATOM 827 C C . ILE B 1 27 ? 16.266 -3.119 -6.566 1 89.19 27 ILE B C 1
ATOM 829 O O . ILE B 1 27 ? 17.406 -2.756 -6.914 1 89.19 27 ILE B O 1
ATOM 833 N N . THR B 1 28 ? 15.742 -2.781 -5.418 1 86.5 28 THR B N 1
ATOM 834 C CA . THR B 1 28 ? 16.375 -1.787 -4.555 1 86.5 28 THR B CA 1
ATOM 835 C C . THR B 1 28 ? 17.453 -2.426 -3.691 1 86.5 28 THR B C 1
ATOM 837 O O . THR B 1 28 ? 18.5 -1.822 -3.463 1 86.5 28 THR B O 1
ATOM 840 N N . THR B 1 29 ? 17.156 -3.586 -3.166 1 88.25 29 THR B N 1
ATOM 841 C CA . THR B 1 29 ? 18.078 -4.184 -2.205 1 88.25 29 THR B CA 1
ATOM 842 C C . THR B 1 29 ? 18.703 -5.453 -2.771 1 88.25 29 THR B C 1
ATOM 844 O O . THR B 1 29 ? 19.688 -5.973 -2.219 1 88.25 29 THR B O 1
ATOM 847 N N . GLY B 1 30 ? 18.297 -6.004 -3.795 1 90.62 30 GLY B N 1
ATOM 848 C CA . GLY B 1 30 ? 18.812 -7.223 -4.398 1 90.62 30 GLY B CA 1
ATOM 849 C C . GLY B 1 30 ? 18.219 -8.484 -3.801 1 90.62 30 GLY B C 1
ATOM 850 O O . GLY B 1 30 ? 18.641 -9.594 -4.137 1 90.62 30 GLY B O 1
ATOM 851 N N . SER B 1 31 ? 17.219 -8.344 -2.834 1 91.19 31 SER B N 1
ATOM 852 C CA . SER B 1 31 ? 16.703 -9.539 -2.182 1 91.19 31 SER B CA 1
ATOM 853 C C . SER B 1 31 ? 15.234 -9.359 -1.787 1 91.19 31 SER B C 1
ATOM 855 O O . SER B 1 31 ? 14.93 -8.609 -0.86 1 91.19 31 SER B O 1
ATOM 857 N N . SER B 1 32 ? 14.359 -10.203 -2.383 1 90.94 32 SER B N 1
ATOM 858 C CA . SER B 1 32 ? 12.961 -10.25 -1.963 1 90.94 32 SER B CA 1
ATOM 859 C C . SER B 1 32 ? 12.781 -11.133 -0.732 1 90.94 32 SER B C 1
ATOM 861 O O . SER B 1 32 ? 11.797 -11.008 -0.003 1 90.94 32 SER B O 1
ATOM 863 N N . THR B 1 33 ? 13.742 -12.016 -0.53 1 90.81 33 THR B N 1
ATOM 864 C CA . THR B 1 33 ? 13.688 -12.906 0.624 1 90.81 33 THR B CA 1
ATOM 865 C C . THR B 1 33 ? 13.727 -12.109 1.924 1 90.81 33 THR B C 1
ATOM 867 O O . THR B 1 33 ? 12.992 -12.414 2.867 1 90.81 33 THR B O 1
ATOM 870 N N . THR B 1 34 ? 14.562 -11.102 1.908 1 89.12 34 THR B N 1
ATOM 871 C CA . THR B 1 34 ? 14.656 -10.234 3.078 1 89.12 34 THR B CA 1
ATOM 872 C C . THR B 1 34 ? 13.32 -9.539 3.336 1 89.12 34 THR B C 1
ATOM 874 O O . THR B 1 34 ? 12.867 -9.461 4.48 1 89.12 34 THR B O 1
ATOM 877 N N . PHE B 1 35 ? 12.719 -9.094 2.299 1 90.31 35 PHE B N 1
ATOM 878 C CA . PHE B 1 35 ? 11.414 -8.453 2.4 1 90.31 35 PHE B CA 1
ATOM 879 C C . PHE B 1 35 ? 10.375 -9.406 2.975 1 90.31 35 PHE B C 1
ATOM 881 O O . PHE B 1 35 ? 9.641 -9.055 3.895 1 90.31 35 PHE B O 1
ATOM 888 N N . PHE B 1 36 ? 10.273 -10.617 2.506 1 89.62 36 PHE B N 1
ATOM 889 C CA . PHE B 1 36 ? 9.289 -11.586 2.971 1 89.62 36 PHE B CA 1
ATOM 890 C C . PHE B 1 36 ? 9.562 -11.984 4.418 1 89.62 36 PHE B C 1
ATOM 892 O O . PHE B 1 36 ? 8.625 -12.211 5.191 1 89.62 36 PHE B O 1
ATOM 899 N N . ALA B 1 37 ? 10.773 -12.102 4.715 1 89.56 37 ALA B N 1
ATOM 900 C CA . ALA B 1 37 ? 11.148 -12.406 6.094 1 89.56 37 ALA B CA 1
ATOM 901 C C . ALA B 1 37 ? 10.664 -11.312 7.043 1 89.56 37 ALA B C 1
ATOM 903 O O . ALA B 1 37 ? 10.164 -11.609 8.133 1 89.56 37 ALA B O 1
ATOM 904 N N . ALA B 1 38 ? 10.789 -10.133 6.555 1 87.38 38 ALA B N 1
ATOM 905 C CA . ALA B 1 38 ? 10.391 -8.992 7.379 1 87.38 38 ALA B CA 1
ATOM 906 C C . ALA B 1 38 ? 8.875 -8.984 7.602 1 87.38 38 ALA B C 1
ATOM 908 O O . ALA B 1 38 ? 8.398 -8.5 8.633 1 87.38 38 ALA B O 1
ATOM 909 N N . MET B 1 39 ? 8.086 -9.477 6.695 1 88.12 39 MET B N 1
ATOM 910 C CA . MET B 1 39 ? 6.629 -9.523 6.809 1 88.12 39 MET B CA 1
ATOM 911 C C . MET B 1 39 ? 6.191 -10.594 7.805 1 88.12 39 MET B C 1
ATOM 913 O O . MET B 1 39 ? 5.066 -10.562 8.305 1 88.12 39 MET B O 1
ATOM 917 N N . GLY B 1 40 ? 7.016 -11.453 8.039 1 84.19 40 GLY B N 1
ATOM 918 C CA . GLY B 1 40 ? 6.711 -12.516 8.984 1 84.19 40 GLY B CA 1
ATOM 919 C C . GLY B 1 40 ? 5.598 -13.43 8.508 1 84.19 40 GLY B C 1
ATOM 920 O O . GLY B 1 40 ? 5.488 -13.719 7.316 1 84.19 40 GLY B O 1
ATOM 921 N N . PRO B 1 41 ? 4.867 -13.93 9.555 1 81.62 41 PRO B N 1
ATOM 922 C CA . PRO B 1 41 ? 3.834 -14.914 9.219 1 81.62 41 PRO B CA 1
ATOM 923 C C . PRO B 1 41 ? 2.658 -14.305 8.461 1 81.62 41 PRO B C 1
ATOM 925 O O . PRO B 1 41 ? 1.898 -15.023 7.805 1 81.62 41 PRO B O 1
ATOM 928 N N . PHE B 1 42 ? 2.553 -13.047 8.562 1 80.94 42 PHE B N 1
ATOM 929 C CA . PHE B 1 42 ? 1.461 -12.359 7.883 1 80.94 42 PHE B CA 1
ATOM 930 C C . PHE B 1 42 ? 1.49 -12.648 6.387 1 80.94 42 PHE B C 1
ATOM 932 O O . PHE B 1 42 ? 0.449 -12.906 5.777 1 80.94 42 PHE B O 1
ATOM 939 N N . HIS B 1 43 ? 2.605 -12.594 5.82 1 82.12 43 HIS B N 1
ATOM 940 C CA . HIS B 1 43 ? 2.756 -12.859 4.395 1 82.12 43 HIS B CA 1
ATOM 941 C C . HIS B 1 43 ? 2.266 -14.258 4.039 1 82.12 43 HIS B C 1
ATOM 943 O O . HIS B 1 43 ? 1.487 -14.43 3.1 1 82.12 43 HIS B O 1
ATOM 949 N N . ALA B 1 44 ? 2.848 -15.125 4.82 1 83.88 44 ALA B N 1
ATOM 950 C CA . ALA B 1 44 ? 2.488 -16.516 4.547 1 83.88 44 ALA B CA 1
ATOM 951 C C . ALA B 1 44 ? 0.979 -16.719 4.641 1 83.88 44 ALA B C 1
ATOM 953 O O . ALA B 1 44 ? 0.392 -17.422 3.822 1 83.88 44 ALA B O 1
ATOM 954 N N . ASP B 1 45 ? 0.426 -16.109 5.586 1 84.5 45 ASP B N 1
ATOM 955 C CA . ASP B 1 45 ? -1.017 -16.234 5.781 1 84.5 45 ASP B CA 1
ATOM 956 C C . ASP B 1 45 ? -1.778 -15.594 4.617 1 84.5 45 ASP B C 1
ATOM 958 O O . ASP B 1 45 ? -2.729 -16.172 4.098 1 84.5 45 ASP B O 1
ATOM 962 N N . CYS B 1 46 ? -1.377 -14.414 4.168 1 84.12 46 CYS B N 1
ATOM 963 C CA . CYS B 1 46 ? -2.025 -13.727 3.057 1 84.12 46 CYS B CA 1
ATOM 964 C C . CYS B 1 46 ? -1.914 -14.539 1.772 1 84.12 46 CYS B C 1
ATOM 966 O O . CYS B 1 46 ? -2.887 -14.664 1.025 1 84.12 46 CYS B O 1
ATOM 968 N N . GLU B 1 47 ? -0.736 -15.086 1.621 1 87.88 47 GLU B N 1
ATOM 969 C CA . GLU B 1 47 ? -0.522 -15.883 0.419 1 87.88 47 GLU B CA 1
ATOM 970 C C . GLU B 1 47 ? -1.385 -17.141 0.434 1 87.88 47 GLU B C 1
ATOM 972 O O . GLU B 1 47 ? -1.976 -17.516 -0.584 1 87.88 47 GLU B O 1
ATOM 977 N N . ARG B 1 48 ? -1.439 -17.828 1.496 1 88.19 48 ARG B N 1
ATOM 978 C CA . ARG B 1 48 ? -2.242 -19.031 1.631 1 88.19 48 ARG B CA 1
ATOM 979 C C . ARG B 1 48 ? -3.717 -18.75 1.36 1 88.19 48 ARG B C 1
ATOM 981 O O . ARG B 1 48 ? -4.379 -19.5 0.644 1 88.19 48 ARG B O 1
ATOM 988 N N . ARG B 1 49 ? -4.207 -17.734 1.953 1 88.56 49 ARG B N 1
ATOM 989 C CA . ARG B 1 49 ? -5.605 -17.359 1.761 1 88.56 49 ARG B CA 1
ATOM 990 C C . ARG B 1 49 ? -5.883 -17.016 0.302 1 88.56 49 ARG B C 1
ATOM 992 O O . ARG B 1 49 ? -6.91 -17.422 -0.251 1 88.56 49 ARG B O 1
ATOM 999 N N . ALA B 1 50 ? -4.996 -16.266 -0.25 1 90.88 50 ALA B N 1
ATOM 1000 C CA . ALA B 1 50 ? -5.172 -15.891 -1.648 1 90.88 50 ALA B CA 1
ATOM 1001 C C . ALA B 1 50 ? -5.215 -17.109 -2.553 1 90.88 50 ALA B C 1
ATOM 1003 O O . ALA B 1 50 ? -6.07 -17.219 -3.436 1 90.88 50 ALA B O 1
ATOM 1004 N N . ARG B 1 51 ? -4.332 -18.062 -2.264 1 92.25 51 ARG B N 1
ATOM 1005 C CA . ARG B 1 51 ? -4.262 -19.266 -3.09 1 92.25 51 ARG B CA 1
ATOM 1006 C C . ARG B 1 51 ? -5.477 -20.172 -2.861 1 92.25 51 ARG B C 1
ATOM 1008 O O . ARG B 1 51 ? -5.887 -20.906 -3.758 1 92.25 51 ARG B O 1
ATOM 1015 N N . ALA B 1 52 ? -6.031 -20.031 -1.686 1 91.75 52 ALA B N 1
ATOM 1016 C CA . ALA B 1 52 ? -7.184 -20.859 -1.348 1 91.75 52 ALA B CA 1
ATOM 1017 C C . ALA B 1 52 ? -8.469 -20.297 -1.952 1 91.75 52 ALA B C 1
ATOM 1019 O O . ALA B 1 52 ? -9.367 -21.062 -2.334 1 91.75 52 ALA B O 1
ATOM 1020 N N . GLU B 1 53 ? -8.539 -19.078 -2.062 1 92.94 53 GLU B N 1
ATOM 1021 C CA . GLU B 1 53 ? -9.805 -18.438 -2.408 1 92.94 53 GLU B CA 1
ATOM 1022 C C . GLU B 1 53 ? -9.805 -17.969 -3.859 1 92.94 53 GLU B C 1
ATOM 1024 O O . GLU B 1 53 ? -10.867 -17.875 -4.484 1 92.94 53 GLU B O 1
ATOM 1029 N N . LEU B 1 54 ? -8.703 -17.688 -4.426 1 92.81 54 LEU B N 1
ATOM 1030 C CA . LEU B 1 54 ? -8.609 -17.25 -5.812 1 92.81 54 LEU B CA 1
ATOM 1031 C C . LEU B 1 54 ? -8.383 -18.438 -6.746 1 92.81 54 LEU B C 1
ATOM 1033 O O . LEU B 1 54 ? -7.703 -19.406 -6.379 1 92.81 54 LEU B O 1
ATOM 1037 N N . SER B 1 55 ? -8.961 -18.266 -7.902 1 95.38 55 SER B N 1
ATOM 1038 C CA . SER B 1 55 ? -8.578 -19.234 -8.93 1 95.38 55 SER B CA 1
ATOM 1039 C C . SER B 1 55 ? -7.121 -19.062 -9.336 1 95.38 55 SER B C 1
ATOM 1041 O O . SER B 1 55 ? -6.527 -18 -9.094 1 95.38 55 SER B O 1
ATOM 1043 N N . GLU B 1 56 ? -6.598 -20.031 -10.039 1 95.12 56 GLU B N 1
ATOM 1044 C CA . GLU B 1 56 ? -5.23 -19.953 -10.547 1 95.12 56 GLU B CA 1
ATOM 1045 C C . GLU B 1 56 ? -5.074 -18.797 -11.531 1 95.12 56 GLU B C 1
ATOM 1047 O O . GLU B 1 56 ? -4.078 -18.078 -11.484 1 95.12 56 GLU B O 1
ATOM 1052 N N . THR B 1 57 ? -6.023 -18.688 -12.359 1 95.88 57 THR B N 1
ATOM 1053 C CA . THR B 1 57 ? -5.98 -17.641 -13.367 1 95.88 57 THR B CA 1
ATOM 1054 C C . THR B 1 57 ? -6.02 -16.266 -12.703 1 95.88 57 THR B C 1
ATOM 1056 O O . THR B 1 57 ? -5.266 -15.359 -13.086 1 95.88 57 THR B O 1
ATOM 1059 N N . GLU B 1 58 ? -6.848 -16.125 -11.672 1 93.81 58 GLU B N 1
ATOM 1060 C CA . GLU B 1 58 ? -6.953 -14.852 -10.953 1 93.81 58 GLU B CA 1
ATOM 1061 C C . GLU B 1 58 ? -5.668 -14.539 -10.195 1 93.81 58 GLU B C 1
ATOM 1063 O O . GLU B 1 58 ? -5.207 -13.398 -10.195 1 93.81 58 GLU B O 1
ATOM 1068 N N . PHE B 1 59 ? -5.117 -15.562 -9.641 1 95.25 59 PHE B N 1
ATOM 1069 C CA . PHE B 1 59 ? -3.869 -15.398 -8.906 1 95.25 59 PHE B CA 1
ATOM 1070 C C . PHE B 1 59 ? -2.736 -14.984 -9.836 1 95.25 59 PHE B C 1
ATOM 1072 O O . PHE B 1 59 ? -2.006 -14.039 -9.555 1 95.25 59 PHE B O 1
ATOM 1079 N N . GLU B 1 60 ? -2.67 -15.648 -10.938 1 96.5 60 GLU B N 1
ATOM 1080 C CA . GLU B 1 60 ? -1.605 -15.359 -11.898 1 96.5 60 GLU B CA 1
ATOM 1081 C C . GLU B 1 60 ? -1.767 -13.961 -12.492 1 96.5 60 GLU B C 1
ATOM 1083 O O . GLU B 1 60 ? -0.78 -13.25 -12.695 1 96.5 60 GLU B O 1
ATOM 1088 N N . SER B 1 61 ? -2.93 -13.594 -12.75 1 96.56 61 SER B N 1
ATOM 1089 C CA . SER B 1 61 ? -3.188 -12.258 -13.273 1 96.56 61 SER B CA 1
ATOM 1090 C C . SER B 1 61 ? -2.793 -11.18 -12.266 1 96.56 61 SER B C 1
ATOM 1092 O O . SER B 1 61 ? -2.215 -10.156 -12.633 1 96.56 61 SER B O 1
ATOM 1094 N N . ALA B 1 62 ? -3.107 -11.391 -11 1 95.06 62 ALA B N 1
ATOM 1095 C CA . ALA B 1 62 ? -2.738 -10.461 -9.938 1 95.06 62 ALA B CA 1
ATOM 1096 C C . ALA B 1 62 ? -1.224 -10.391 -9.773 1 95.06 62 ALA B C 1
ATOM 1098 O O . ALA B 1 62 ? -0.663 -9.312 -9.578 1 95.06 62 ALA B O 1
ATOM 1099 N N . ARG B 1 63 ? -0.572 -11.523 -9.883 1 96.44 63 ARG B N 1
ATOM 1100 C CA . ARG B 1 63 ? 0.883 -11.57 -9.781 1 96.44 63 ARG B CA 1
ATOM 1101 C C . ARG B 1 63 ? 1.536 -10.797 -10.922 1 96.44 63 ARG B C 1
ATOM 1103 O O . ARG B 1 63 ? 2.467 -10.023 -10.695 1 96.44 63 ARG B O 1
ATOM 1110 N N . ILE B 1 64 ? 1.075 -10.977 -12.102 1 97.5 64 ILE B N 1
ATOM 1111 C CA . ILE B 1 64 ? 1.606 -10.297 -13.273 1 97.5 64 ILE B CA 1
ATOM 1112 C C . ILE B 1 64 ? 1.397 -8.789 -13.133 1 97.5 64 ILE B C 1
ATOM 1114 O O . ILE B 1 64 ? 2.305 -8 -13.422 1 97.5 64 ILE B O 1
ATOM 1118 N N . GLN B 1 65 ? 0.293 -8.477 -12.68 1 96.5 65 GLN B N 1
ATOM 1119 C CA . GLN B 1 65 ? 0.01 -7.062 -12.445 1 96.5 65 GLN B CA 1
ATOM 1120 C C . GLN B 1 65 ? 0.968 -6.469 -11.422 1 96.5 65 GLN B C 1
ATOM 1122 O O . GLN B 1 65 ? 1.527 -5.391 -11.633 1 96.5 65 GLN B O 1
ATOM 1127 N N . GLY B 1 66 ? 1.158 -7.129 -10.305 1 96.94 66 GLY B N 1
ATOM 1128 C CA . GLY B 1 66 ? 2.08 -6.66 -9.281 1 96.94 66 GLY B CA 1
ATOM 1129 C C . GLY B 1 66 ? 3.502 -6.504 -9.789 1 96.94 66 GLY B C 1
ATOM 1130 O O . GLY B 1 66 ? 4.184 -5.531 -9.453 1 96.94 66 GLY B O 1
ATOM 1131 N N . GLU B 1 67 ? 3.918 -7.41 -10.648 1 97.12 67 GLU B N 1
ATOM 1132 C CA . GLU B 1 67 ? 5.273 -7.391 -11.188 1 97.12 67 GLU B CA 1
ATOM 1133 C C . GLU B 1 67 ? 5.48 -6.199 -12.117 1 97.12 67 GLU B C 1
ATOM 1135 O O . GLU B 1 67 ? 6.609 -5.742 -12.305 1 97.12 67 GLU B O 1
ATOM 1140 N N . SER B 1 68 ? 4.449 -5.758 -12.602 1 97 68 SER B N 1
ATOM 1141 C CA . SER B 1 68 ? 4.547 -4.707 -13.617 1 97 68 SER B CA 1
ATOM 1142 C C . SER B 1 68 ? 4.512 -3.322 -12.977 1 97 68 SER B C 1
ATOM 1144 O O . SER B 1 68 ? 4.816 -2.324 -13.633 1 97 68 SER B O 1
ATOM 1146 N N . LEU B 1 69 ? 4.113 -3.188 -11.75 1 95.06 69 LEU B N 1
ATOM 1147 C CA . LEU B 1 69 ? 3.932 -1.891 -11.109 1 95.06 69 LEU B CA 1
ATOM 1148 C C . LEU B 1 69 ? 5.277 -1.285 -10.719 1 95.06 69 LEU B C 1
ATOM 1150 O O . LEU B 1 69 ? 6.148 -1.982 -10.195 1 95.06 69 LEU B O 1
ATOM 1154 N N . THR B 1 70 ? 5.402 0.005 -11.016 1 93.69 70 THR B N 1
ATOM 1155 C CA . THR B 1 70 ? 6.492 0.791 -10.445 1 93.69 70 THR B CA 1
ATOM 1156 C C . THR B 1 70 ? 6.195 1.151 -8.992 1 93.69 70 THR B C 1
ATOM 1158 O O . THR B 1 70 ? 5.086 0.925 -8.508 1 93.69 70 THR B O 1
ATOM 1161 N N . PHE B 1 71 ? 7.16 1.641 -8.359 1 92.19 71 PHE B N 1
ATOM 1162 C CA . PHE B 1 71 ? 6.984 2.045 -6.973 1 92.19 71 PHE B CA 1
ATOM 1163 C C . PHE B 1 71 ? 5.816 3.014 -6.836 1 92.19 71 PHE B C 1
ATOM 1165 O O . PHE B 1 71 ? 4.922 2.807 -6.008 1 92.19 71 PHE B O 1
ATOM 1172 N N . ASP B 1 72 ? 5.836 4.059 -7.691 1 89.94 72 ASP B N 1
ATOM 1173 C CA . ASP B 1 72 ? 4.785 5.074 -7.613 1 89.94 72 ASP B CA 1
ATOM 1174 C C . ASP B 1 72 ? 3.416 4.469 -7.914 1 89.94 72 ASP B C 1
ATOM 1176 O O . ASP B 1 72 ? 2.426 4.816 -7.266 1 89.94 72 ASP B O 1
ATOM 1180 N N . GLU B 1 73 ? 3.369 3.547 -8.844 1 91.5 73 GLU B N 1
ATOM 1181 C CA . GLU B 1 73 ? 2.113 2.891 -9.195 1 91.5 73 GLU B CA 1
ATOM 1182 C C . GLU B 1 73 ? 1.634 1.979 -8.07 1 91.5 73 GLU B C 1
ATOM 1184 O O . GLU B 1 73 ? 0.431 1.871 -7.82 1 91.5 73 GLU B O 1
ATOM 1189 N N . ALA B 1 74 ? 2.551 1.295 -7.418 1 94.06 74 ALA B N 1
ATOM 1190 C CA . ALA B 1 74 ? 2.209 0.445 -6.281 1 94.06 74 ALA B CA 1
ATOM 1191 C C . ALA B 1 74 ? 1.604 1.265 -5.145 1 94.06 74 ALA B C 1
ATOM 1193 O O . ALA B 1 74 ? 0.628 0.845 -4.52 1 94.06 74 ALA B O 1
ATOM 1194 N N . VAL B 1 75 ? 2.141 2.418 -4.914 1 91.44 75 VAL B N 1
ATOM 1195 C CA . VAL B 1 75 ? 1.624 3.297 -3.871 1 91.44 75 VAL B CA 1
ATOM 1196 C C . VAL B 1 75 ? 0.22 3.768 -4.242 1 91.44 75 VAL B C 1
ATOM 1198 O O . VAL B 1 75 ? -0.69 3.74 -3.408 1 91.44 75 VAL B O 1
ATOM 1201 N N . ALA B 1 76 ? 0.014 4.238 -5.461 1 89.38 76 ALA B N 1
ATOM 1202 C CA . ALA B 1 76 ? -1.306 4.66 -5.918 1 89.38 76 ALA B CA 1
ATOM 1203 C C . ALA B 1 76 ? -2.326 3.537 -5.77 1 89.38 76 ALA B C 1
ATOM 1205 O O . ALA B 1 76 ? -3.457 3.77 -5.336 1 89.38 76 ALA B O 1
ATOM 1206 N N . PHE B 1 77 ? -1.918 2.34 -6.094 1 88.81 77 PHE B N 1
ATOM 1207 C CA . PHE B 1 77 ? -2.777 1.168 -5.965 1 88.81 77 PHE B CA 1
ATOM 1208 C C . PHE B 1 77 ? -3.164 0.939 -4.508 1 88.81 77 PHE B C 1
ATOM 1210 O O . PHE B 1 77 ? -4.324 0.662 -4.203 1 88.81 77 PHE B O 1
ATOM 1217 N N . ALA B 1 78 ? -2.223 1.062 -3.602 1 89.38 78 ALA B N 1
ATOM 1218 C CA . ALA B 1 78 ? -2.455 0.891 -2.17 1 89.38 78 ALA B CA 1
ATOM 1219 C C . ALA B 1 78 ? -3.451 1.923 -1.647 1 89.38 78 ALA B C 1
ATOM 1221 O O . ALA B 1 78 ? -4.23 1.637 -0.737 1 89.38 78 ALA B O 1
ATOM 1222 N N . LEU B 1 79 ? -3.441 3.098 -2.279 1 85.38 79 LEU B N 1
ATOM 1223 C CA . LEU B 1 79 ? -4.297 4.188 -1.83 1 85.38 79 LEU B CA 1
ATOM 1224 C C . LEU B 1 79 ? -5.688 4.078 -2.447 1 85.38 79 LEU B C 1
ATOM 1226 O O . LEU B 1 79 ? -6.582 4.859 -2.117 1 85.38 79 LEU B O 1
ATOM 1230 N N . GLY B 1 80 ? -5.91 3.207 -3.234 1 80.62 80 GLY B N 1
ATOM 1231 C CA . GLY B 1 80 ? -7.23 2.945 -3.789 1 80.62 80 GLY B CA 1
ATOM 1232 C C . GLY B 1 80 ? -7.402 3.482 -5.199 1 80.62 80 GLY B C 1
ATOM 1233 O O . GLY B 1 80 ? -8.516 3.494 -5.73 1 80.62 80 GLY B O 1
ATOM 1234 N N . HIS B 1 81 ? -6.324 4.062 -5.688 1 67.88 81 HIS B N 1
ATOM 1235 C CA . HIS B 1 81 ? -6.422 4.52 -7.07 1 67.88 81 HIS B CA 1
ATOM 1236 C C . HIS B 1 81 ? -6.559 3.346 -8.031 1 67.88 81 HIS B C 1
ATOM 1238 O O . HIS B 1 81 ? -5.793 2.383 -7.953 1 67.88 81 HIS B O 1
ATOM 1244 N N . GLU B 1 82 ? -7.68 3.123 -8.547 1 59.28 82 GLU B N 1
ATOM 1245 C CA . GLU B 1 82 ? -7.871 2.078 -9.547 1 59.28 82 GLU B CA 1
ATOM 1246 C C . GLU B 1 82 ? -7.805 2.65 -10.961 1 59.28 82 GLU B C 1
ATOM 1248 O O . GLU B 1 82 ? -8.305 3.748 -11.219 1 59.28 82 GLU B O 1
ATOM 1253 N N . TRP B 1 83 ? -6.734 2.357 -11.625 1 48.09 83 TRP B N 1
ATOM 1254 C CA . TRP B 1 83 ? -6.621 2.777 -13.016 1 48.09 83 TRP B CA 1
ATOM 1255 C C . TRP B 1 83 ? -7.719 2.146 -13.867 1 48.09 83 TRP B C 1
ATOM 1257 O O . TRP B 1 83 ? -8.266 1.098 -13.508 1 48.09 83 TRP B O 1
#

Solvent-accessible surface area (backbone atoms only — not comparable to full-atom values): 8886 Å² total; per-residue (Å²): 118,70,65,50,53,64,54,47,56,46,37,51,50,41,42,20,51,52,35,20,50,35,48,51,33,32,71,75,72,69,40,36,64,61,50,52,59,66,46,41,68,58,48,56,50,52,50,52,50,32,63,71,70,41,53,70,68,57,47,50,51,25,38,54,52,9,62,67,42,48,73,59,51,46,52,41,46,57,69,63,53,74,128,120,72,66,49,53,65,54,48,57,47,37,50,49,41,42,19,51,52,35,22,50,34,50,50,33,32,72,74,73,70,39,36,64,61,51,50,59,68,49,41,67,58,48,57,51,54,50,52,50,34,60,70,73,40,52,70,68,56,46,50,52,24,38,54,52,9,61,68,43,50,73,59,51,45,52,40,46,59,67,62,53,73,131

Sequence (166 aa):
MAWTSAANNNLRRAVVLMTAAATISQITTGSSTTFFAAMGPFHADCERRARAELSETEFESARIQGESLTFDEAVAFALGHEWMAWTSAANNNLRRAVVLMTAAATISQITTGSSTTFFAAMGPFHADCERRARAELSETEFESARIQGESLTFDEAVAFALGHEW

Radius of gyration: 15.82 Å; Cα contacts (8 Å, |Δi|>4): 163; chains: 2; bounding box: 42×40×29 Å

Organism: NCBI:txid1299332

Secondary structure (DSSP,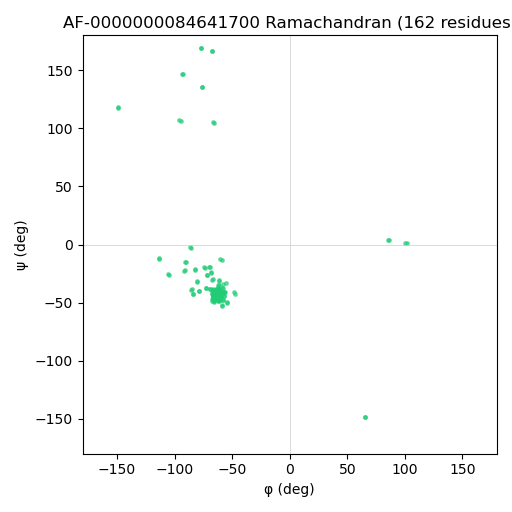 8-state):
-HHHHHHHHHHHHHHHHHHHHHHHHHHHHS-HHHHHHHHTHHHHHHHHHHHHHS-HHHHHHHHHHHHH--HHHHHHHHTT---/-HHHHHHHHHHHHHHHHHHHHHHHHHHHHS-HHHHHHHHTHHHHHHHHHHHHHS-HHHHHHHHHHHHH--HHHHHHHHTT---